Protein AF-A0A925JNB4-F1 (afdb_monomer_lite)

Secondary structure (DSSP, 8-state):
-HHHHHHHHHHHHHHHHHHHHHHHH--TT----HHHHHHHHHGGG--S--SSS-HHHHHHHHHHHHTT--HHHHHHHHHHHHHHHHHHHHHHHHHTT--HHHHHHHHHHHHH---

Structure (mmCIF, N/CA/C/O backbone):
data_AF-A0A925JNB4-F1
#
_entry.id   AF-A0A925JNB4-F1
#
loop_
_atom_site.group_PDB
_atom_site.id
_atom_site.type_symbol
_atom_site.label_atom_id
_atom_site.label_alt_id
_atom_site.label_comp_id
_atom_site.label_asym_id
_atom_site.label_entity_id
_atom_site.label_seq_id
_atom_site.pdbx_PDB_ins_code
_atom_site.Cartn_x
_atom_site.Cartn_y
_atom_site.Cartn_z
_atom_site.occupancy
_atom_site.B_iso_or_equiv
_atom_site.auth_seq_id
_atom_site.auth_comp_id
_atom_site.auth_asym_id
_atom_site.auth_atom_id
_atom_site.pdbx_PDB_model_num
ATOM 1 N N . MET A 1 1 ? -22.644 7.710 -0.688 1.00 65.88 1 MET A N 1
ATOM 2 C CA . MET A 1 1 ? -21.196 8.036 -0.598 1.00 65.88 1 MET A CA 1
ATOM 3 C C . MET A 1 1 ? -20.792 8.661 0.743 1.00 65.88 1 MET A C 1
ATOM 5 O O . MET A 1 1 ? -19.846 8.171 1.347 1.00 65.88 1 MET A O 1
ATOM 9 N N . LYS A 1 2 ? -21.502 9.680 1.262 1.00 73.38 2 LYS A N 1
ATOM 10 C CA . LYS A 1 2 ? -21.180 10.320 2.561 1.00 73.38 2 LYS A CA 1
ATOM 11 C C . LYS A 1 2 ? -21.145 9.350 3.756 1.00 73.38 2 LYS A C 1
ATOM 13 O O . LYS A 1 2 ? -20.228 9.435 4.565 1.00 73.38 2 LYS A O 1
ATOM 18 N N . ASP A 1 3 ? -22.065 8.388 3.831 1.00 77.31 3 ASP A N 1
ATOM 19 C CA . ASP A 1 3 ? -22.096 7.425 4.947 1.00 77.31 3 ASP A CA 1
ATOM 20 C C . ASP A 1 3 ? -20.924 6.441 4.942 1.00 77.31 3 ASP A C 1
ATOM 22 O O . ASP A 1 3 ? -20.430 6.058 6.002 1.00 77.31 3 ASP A O 1
ATOM 26 N N . PHE A 1 4 ? -20.434 6.076 3.754 1.00 80.50 4 PHE A N 1
ATOM 27 C CA . PHE A 1 4 ? -19.251 5.232 3.607 1.00 80.50 4 PHE A CA 1
ATOM 28 C C . PHE A 1 4 ? -18.005 5.946 4.137 1.00 80.50 4 PHE A C 1
ATOM 30 O O . PHE A 1 4 ? -17.269 5.384 4.945 1.00 80.50 4 PHE A O 1
ATOM 37 N N . LEU A 1 5 ? -17.804 7.205 3.737 1.00 78.12 5 LEU A N 1
ATOM 38 C CA . LEU A 1 5 ? -16.687 8.024 4.211 1.00 78.12 5 LEU A CA 1
ATOM 39 C C . LEU A 1 5 ? -16.783 8.298 5.716 1.00 78.12 5 LEU A C 1
ATOM 41 O O . LEU A 1 5 ? -15.775 8.255 6.410 1.00 78.12 5 LEU A O 1
ATOM 45 N N . ARG A 1 6 ? -17.990 8.503 6.257 1.00 79.62 6 ARG A N 1
ATOM 46 C CA . ARG A 1 6 ? -18.181 8.709 7.701 1.00 79.62 6 ARG A CA 1
ATOM 47 C C . ARG A 1 6 ? -17.840 7.467 8.526 1.00 79.62 6 ARG A C 1
ATOM 49 O O . ARG A 1 6 ? -17.325 7.601 9.634 1.00 79.62 6 ARG A O 1
ATOM 56 N N . LYS A 1 7 ? -18.147 6.271 8.012 1.00 80.88 7 LYS A N 1
ATOM 57 C CA . LYS A 1 7 ? -17.861 4.996 8.689 1.00 80.88 7 LYS A CA 1
ATOM 58 C C . LYS A 1 7 ? -16.400 4.569 8.542 1.00 80.88 7 LYS A C 1
ATOM 60 O O . LYS A 1 7 ? -15.816 4.123 9.518 1.00 80.88 7 LYS A O 1
ATOM 65 N N . ASN A 1 8 ? -15.812 4.739 7.358 1.00 89.88 8 ASN A N 1
ATOM 66 C CA . ASN A 1 8 ? -14.468 4.239 7.048 1.00 89.88 8 ASN A CA 1
ATOM 67 C C . ASN A 1 8 ? -13.377 5.321 7.081 1.00 89.88 8 ASN A C 1
ATOM 69 O O . ASN A 1 8 ? -12.219 5.008 6.826 1.00 89.88 8 ASN A O 1
ATOM 73 N N . GLY A 1 9 ? -13.710 6.580 7.375 1.00 92.06 9 GLY A N 1
ATOM 74 C CA . GLY A 1 9 ? -12.774 7.705 7.273 1.00 92.06 9 GLY A CA 1
ATOM 75 C C . GLY A 1 9 ? -11.504 7.530 8.105 1.00 92.06 9 GLY A C 1
ATOM 76 O O . GLY A 1 9 ? -10.418 7.825 7.620 1.00 92.06 9 GLY A O 1
ATOM 77 N N . LEU A 1 10 ? -11.625 6.969 9.312 1.00 93.94 10 LEU A N 1
ATOM 78 C CA . LEU A 1 10 ? -10.477 6.647 10.163 1.00 93.94 10 LEU A CA 1
ATOM 79 C C . LEU A 1 10 ? -9.537 5.640 9.481 1.00 93.94 10 LEU A C 1
ATOM 81 O O . LEU A 1 10 ? -8.340 5.873 9.377 1.00 93.94 10 LEU A O 1
ATOM 85 N N . ILE A 1 11 ? -10.096 4.543 8.977 1.00 95.44 11 ILE A N 1
ATOM 86 C CA . ILE A 1 11 ? -9.349 3.460 8.330 1.00 95.44 11 ILE A CA 1
ATOM 87 C C . ILE A 1 11 ? -8.678 3.962 7.047 1.00 95.44 11 ILE A C 1
ATOM 89 O O . ILE A 1 11 ? -7.517 3.658 6.788 1.00 95.44 11 ILE A O 1
ATOM 93 N N . LEU A 1 12 ? -9.393 4.770 6.260 1.00 95.25 12 LEU A N 1
ATOM 94 C CA . LEU A 1 12 ? -8.850 5.397 5.057 1.00 95.25 12 LEU A CA 1
ATOM 95 C C . LEU A 1 12 ? -7.693 6.343 5.390 1.00 95.25 12 LEU A C 1
ATOM 97 O O . LEU A 1 12 ? -6.693 6.330 4.680 1.00 95.25 12 LEU A O 1
ATOM 101 N N . ALA A 1 13 ? -7.787 7.111 6.479 1.00 95.56 13 ALA A N 1
ATOM 102 C CA . ALA A 1 13 ? -6.690 7.964 6.928 1.00 95.56 13 ALA A CA 1
ATOM 103 C C . ALA A 1 13 ? -5.442 7.142 7.287 1.00 95.56 13 ALA A C 1
ATOM 105 O O . ALA A 1 13 ? -4.343 7.507 6.878 1.00 95.56 13 ALA A O 1
ATOM 106 N N . PHE A 1 14 ? -5.599 6.005 7.972 1.00 95.88 14 PHE A N 1
ATOM 107 C CA . PHE A 1 14 ? -4.486 5.093 8.256 1.00 95.88 14 PHE A CA 1
ATOM 108 C C . PHE A 1 14 ? -3.895 4.463 6.988 1.00 95.88 14 PHE A C 1
ATOM 110 O O . PHE A 1 14 ? -2.676 4.395 6.864 1.00 95.88 14 PHE A O 1
ATOM 117 N N . ALA A 1 15 ? -4.725 4.039 6.032 1.00 95.75 15 ALA A 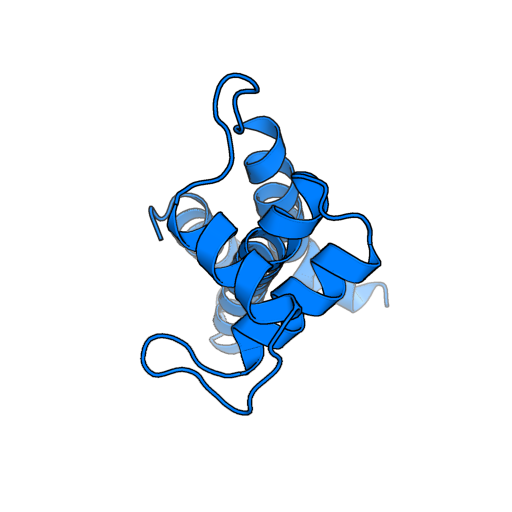N 1
ATOM 118 C CA . ALA A 1 15 ? -4.261 3.447 4.776 1.00 95.75 15 ALA A CA 1
ATOM 119 C C . ALA A 1 15 ? -3.492 4.459 3.907 1.00 95.75 15 ALA A C 1
ATOM 121 O O . ALA A 1 15 ? -2.390 4.171 3.442 1.00 95.75 15 ALA A O 1
ATOM 122 N N . VAL A 1 16 ? -4.029 5.673 3.744 1.00 95.50 16 VAL A N 1
ATOM 123 C CA . VAL A 1 16 ? -3.346 6.773 3.040 1.00 95.50 16 VAL A CA 1
ATOM 124 C C . VAL A 1 16 ? -2.080 7.188 3.789 1.00 95.50 16 VAL A C 1
ATOM 126 O O . VAL A 1 16 ? -1.039 7.396 3.169 1.00 95.50 16 VAL A O 1
ATOM 129 N N . GLY A 1 17 ? -2.144 7.246 5.121 1.00 95.19 17 GLY A N 1
ATOM 130 C CA . GLY A 1 17 ? -0.994 7.509 5.979 1.00 95.19 17 GLY A CA 1
ATOM 131 C C . GLY A 1 17 ? 0.116 6.477 5.786 1.00 95.19 17 GLY A C 1
ATOM 132 O O . GLY A 1 17 ? 1.259 6.863 5.584 1.00 95.19 17 GLY A O 1
ATOM 133 N N . LYS A 1 18 ? -0.210 5.179 5.759 1.00 93.62 18 LYS A N 1
ATOM 134 C CA . LYS A 1 18 ? 0.745 4.092 5.485 1.00 93.62 18 LYS A CA 1
ATOM 135 C C . LYS A 1 18 ? 1.382 4.240 4.104 1.00 93.62 18 LYS A C 1
ATOM 137 O O . LYS A 1 18 ? 2.599 4.112 4.000 1.00 93.62 18 LYS A O 1
ATOM 142 N N . PHE A 1 19 ? 0.588 4.555 3.079 1.00 94.12 19 PHE A N 1
ATOM 143 C CA . PHE A 1 19 ? 1.090 4.772 1.721 1.00 94.12 19 PHE A CA 1
ATOM 144 C C . PHE A 1 19 ? 2.086 5.943 1.668 1.00 94.12 19 PHE A C 1
ATOM 146 O O . PHE A 1 19 ? 3.210 5.782 1.200 1.00 94.12 19 PHE A O 1
ATOM 153 N N . GLY A 1 20 ? 1.708 7.110 2.201 1.00 94.31 20 GLY A N 1
ATOM 154 C CA . GLY A 1 20 ? 2.554 8.308 2.189 1.00 94.31 20 GLY A CA 1
ATOM 155 C C . GLY A 1 20 ? 3.795 8.193 3.078 1.00 94.31 20 GLY A C 1
ATOM 156 O O . GLY A 1 20 ? 4.888 8.573 2.662 1.00 94.31 20 GLY A O 1
ATOM 157 N N . LEU A 1 21 ? 3.647 7.623 4.278 1.00 93.06 21 LEU A N 1
ATOM 158 C CA . LEU A 1 21 ? 4.746 7.441 5.227 1.00 93.06 21 LEU A CA 1
ATOM 159 C C . LEU A 1 21 ? 5.851 6.564 4.638 1.00 93.06 21 LEU A C 1
ATOM 161 O O . LEU A 1 21 ? 7.024 6.845 4.849 1.00 93.06 21 LEU A O 1
ATOM 165 N N . HIS A 1 22 ? 5.495 5.531 3.872 1.00 90.81 22 HIS A N 1
ATOM 166 C CA . HIS A 1 22 ? 6.490 4.640 3.288 1.00 90.81 22 HIS A CA 1
ATOM 167 C C . HIS A 1 22 ? 7.422 5.377 2.317 1.00 90.81 22 HIS A C 1
ATOM 169 O O . HIS A 1 22 ? 8.635 5.221 2.399 1.00 90.81 22 HIS A O 1
ATOM 175 N N . TYR A 1 23 ? 6.871 6.257 1.476 1.00 90.88 23 TYR A N 1
ATOM 176 C CA . TYR A 1 23 ? 7.678 7.093 0.587 1.00 90.88 23 TYR A CA 1
ATOM 177 C C . TYR A 1 23 ? 8.450 8.190 1.322 1.00 90.88 23 TYR A C 1
ATOM 179 O O . TYR A 1 23 ? 9.572 8.497 0.933 1.00 90.88 23 TYR A O 1
ATOM 187 N N . ALA A 1 24 ? 7.885 8.755 2.391 1.00 92.06 24 ALA A N 1
ATOM 188 C CA . ALA A 1 24 ? 8.560 9.773 3.198 1.00 92.06 24 ALA A CA 1
ATOM 189 C C . ALA A 1 24 ? 9.772 9.226 3.975 1.00 92.06 24 ALA A C 1
ATOM 191 O O . ALA A 1 24 ? 10.694 9.979 4.276 1.00 92.06 24 ALA A O 1
ATOM 192 N N . LEU A 1 25 ? 9.766 7.932 4.312 1.00 91.12 25 LEU A N 1
ATOM 193 C CA . LEU A 1 25 ? 10.839 7.276 5.063 1.00 91.12 25 LEU A CA 1
ATOM 194 C C . LEU A 1 25 ? 11.951 6.703 4.177 1.00 91.12 25 LEU A C 1
ATOM 196 O O . LEU A 1 25 ? 13.002 6.328 4.698 1.00 91.12 25 LEU A O 1
ATOM 200 N N . TYR A 1 26 ? 11.756 6.626 2.858 1.00 89.06 26 TYR A N 1
ATOM 201 C CA . TYR A 1 26 ? 12.822 6.192 1.965 1.00 89.06 26 TYR A CA 1
ATOM 202 C C . TYR A 1 26 ? 13.924 7.242 1.892 1.00 89.06 26 TYR A C 1
ATOM 204 O O . TYR A 1 26 ? 13.707 8.378 1.475 1.00 89.06 26 TYR A O 1
ATOM 212 N N . HIS A 1 27 ? 15.134 6.839 2.272 1.00 88.44 27 HIS A N 1
ATOM 213 C CA . HIS A 1 27 ? 16.298 7.700 2.165 1.00 88.44 27 HIS A CA 1
ATOM 214 C C . HIS A 1 27 ? 16.916 7.572 0.758 1.00 88.44 27 HIS A C 1
ATOM 216 O O . HIS A 1 27 ? 17.181 6.452 0.321 1.00 88.44 27 HIS A O 1
ATOM 222 N N . PRO A 1 28 ? 17.208 8.686 0.059 1.00 85.81 28 PRO A N 1
ATOM 223 C CA . PRO A 1 28 ? 17.652 8.680 -1.341 1.00 85.81 28 PRO A CA 1
ATOM 224 C C . PRO A 1 28 ? 19.025 8.034 -1.570 1.00 85.81 28 PRO A C 1
ATOM 226 O O . PRO A 1 28 ? 19.395 7.774 -2.707 1.00 85.81 28 PRO A O 1
ATOM 229 N N . ALA A 1 29 ? 19.789 7.784 -0.504 1.00 89.75 29 ALA A N 1
ATOM 230 C CA . ALA A 1 29 ? 21.055 7.056 -0.590 1.00 89.75 29 ALA A CA 1
ATOM 231 C C . ALA A 1 29 ? 20.889 5.536 -0.780 1.00 89.75 29 ALA A C 1
ATOM 233 O O . ALA A 1 29 ? 21.882 4.865 -1.045 1.00 89.75 29 ALA A O 1
ATOM 234 N N . TYR A 1 30 ? 19.681 4.987 -0.606 1.00 87.44 30 TYR A N 1
ATOM 235 C CA . TYR A 1 30 ? 19.422 3.563 -0.819 1.00 87.44 30 TYR A CA 1
ATOM 236 C C . TYR A 1 30 ? 18.810 3.322 -2.195 1.00 87.44 30 TYR A C 1
ATOM 238 O O . TYR A 1 30 ? 17.81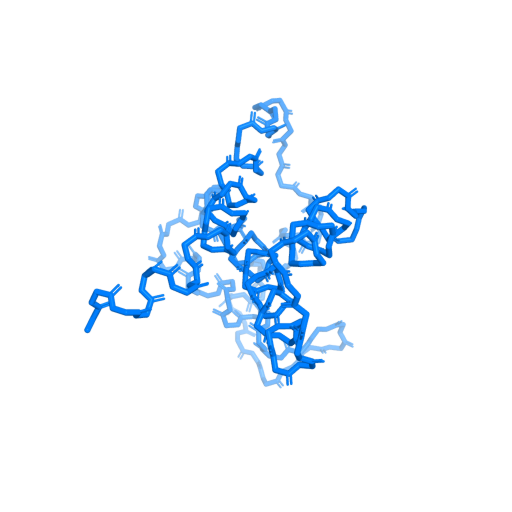6 3.942 -2.571 1.00 87.44 30 TYR A O 1
ATOM 246 N N . GLU A 1 31 ? 19.402 2.383 -2.922 1.00 90.19 31 GLU A N 1
ATOM 247 C CA . GLU A 1 31 ? 18.895 1.902 -4.201 1.00 90.19 31 GLU A CA 1
ATOM 248 C C . GLU A 1 31 ? 17.911 0.738 -4.010 1.00 90.19 31 GLU A C 1
ATOM 250 O O . GLU A 1 31 ? 17.540 0.372 -2.890 1.00 90.19 31 GLU A O 1
ATOM 255 N N . LEU A 1 32 ? 17.467 0.153 -5.123 1.00 91.50 32 LEU A N 1
ATOM 256 C CA . LEU A 1 32 ? 16.684 -1.073 -5.090 1.00 91.50 32 LEU A CA 1
ATOM 257 C C . LEU A 1 32 ? 17.495 -2.217 -4.468 1.00 91.50 32 LEU A C 1
ATOM 259 O O . LEU A 1 32 ? 18.709 -2.334 -4.646 1.00 91.50 32 LEU A O 1
ATOM 263 N N . HIS A 1 33 ? 16.810 -3.081 -3.730 1.00 90.44 33 HIS A N 1
ATOM 264 C CA . HIS A 1 33 ? 17.401 -4.302 -3.205 1.00 90.44 33 HIS A CA 1
ATOM 265 C C . HIS A 1 33 ? 17.598 -5.335 -4.317 1.00 90.44 33 HIS A C 1
ATOM 267 O O . HIS A 1 33 ? 16.931 -5.308 -5.351 1.00 90.44 33 HIS A O 1
ATOM 273 N N . ARG A 1 34 ? 18.502 -6.293 -4.078 1.00 91.25 34 ARG A N 1
ATOM 274 C CA . ARG A 1 34 ? 18.832 -7.376 -5.019 1.00 91.25 34 ARG A CA 1
ATOM 275 C C . ARG A 1 34 ? 17.590 -8.060 -5.601 1.00 91.25 34 ARG A C 1
ATOM 277 O O . ARG A 1 34 ? 17.521 -8.256 -6.810 1.00 91.25 34 ARG A O 1
ATOM 284 N N . ASP A 1 35 ? 16.624 -8.394 -4.753 1.00 89.62 35 ASP A N 1
ATOM 285 C CA . ASP A 1 35 ? 15.422 -9.120 -5.173 1.00 89.62 35 ASP A CA 1
ATOM 286 C C . ASP A 1 35 ? 14.536 -8.274 -6.097 1.00 89.62 35 ASP A C 1
ATOM 288 O O . ASP A 1 35 ? 13.886 -8.794 -6.994 1.00 89.62 35 ASP A O 1
ATOM 292 N N . GLU A 1 36 ? 14.552 -6.950 -5.951 1.00 91.75 36 GLU A N 1
ATOM 293 C CA . GLU A 1 36 ? 13.774 -6.051 -6.806 1.00 91.75 36 GLU A CA 1
ATOM 294 C C . GLU A 1 36 ? 14.361 -5.985 -8.215 1.00 91.75 36 GLU A C 1
ATOM 296 O O . GLU A 1 36 ? 13.612 -5.996 -9.191 1.00 91.75 36 GLU A O 1
ATOM 301 N N . TYR A 1 37 ? 15.692 -6.001 -8.335 1.00 92.00 37 TYR A N 1
ATOM 302 C CA . TYR A 1 37 ? 16.356 -6.157 -9.630 1.00 92.00 37 TYR A CA 1
ATOM 303 C C . TYR A 1 37 ? 16.040 -7.512 -10.271 1.00 92.00 37 TYR A C 1
ATOM 305 O O . TYR A 1 37 ? 15.789 -7.569 -11.473 1.00 92.00 37 TYR A O 1
ATOM 313 N N . LEU A 1 38 ? 15.991 -8.587 -9.475 1.00 90.69 38 LEU A N 1
ATOM 314 C CA . LEU A 1 38 ? 15.595 -9.913 -9.955 1.00 90.69 38 LEU A CA 1
ATOM 315 C C . LEU A 1 38 ? 14.164 -9.901 -10.514 1.00 90.69 38 LEU A C 1
ATOM 317 O O . LEU A 1 38 ? 13.928 -10.416 -11.604 1.00 90.69 38 LEU A O 1
ATOM 321 N N . TYR A 1 39 ? 13.211 -9.286 -9.810 1.00 90.31 39 TYR A N 1
ATOM 322 C CA . TYR A 1 39 ? 11.826 -9.192 -10.283 1.00 90.31 39 TYR A CA 1
ATOM 323 C C . TYR A 1 39 ? 11.701 -8.332 -11.540 1.00 90.31 39 TYR A C 1
ATOM 325 O O . TYR A 1 39 ? 10.948 -8.684 -12.445 1.00 90.31 39 TYR A O 1
ATOM 333 N N . LEU A 1 40 ? 12.459 -7.237 -11.633 1.00 91.44 40 LEU A N 1
ATOM 334 C CA . LEU A 1 40 ? 12.495 -6.410 -12.838 1.00 91.44 40 LEU A CA 1
ATOM 335 C C . LEU A 1 40 ? 13.029 -7.163 -14.056 1.00 91.44 40 LEU A C 1
ATOM 337 O O . LEU A 1 40 ? 12.517 -6.961 -15.152 1.00 91.44 40 LEU A O 1
ATOM 341 N N . ASP A 1 41 ? 14.007 -8.052 -13.889 1.00 90.62 41 ASP A N 1
ATOM 342 C CA . ASP A 1 41 ? 14.494 -8.868 -15.004 1.00 90.62 41 ASP A CA 1
ATOM 343 C C . ASP A 1 41 ? 13.454 -9.897 -15.478 1.00 90.62 41 ASP A C 1
ATOM 345 O O . ASP A 1 41 ? 13.305 -10.148 -16.677 1.00 90.62 41 ASP A O 1
ATOM 349 N N . GLN A 1 42 ? 12.639 -10.424 -14.559 1.00 89.12 42 GL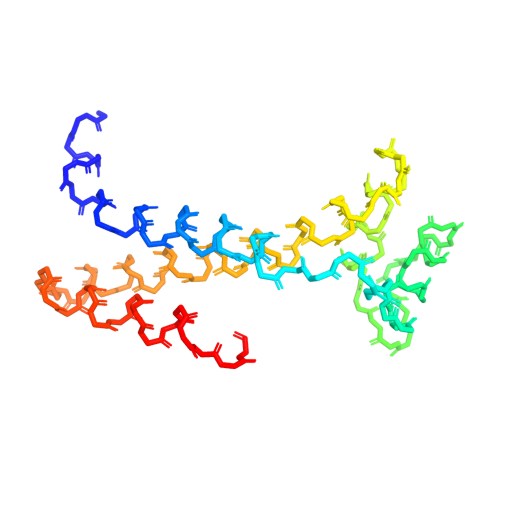N A N 1
ATOM 350 C CA . GLN A 1 42 ? 11.533 -11.325 -14.904 1.00 89.12 42 GLN A CA 1
ATOM 351 C C . GLN A 1 42 ? 10.469 -10.664 -15.786 1.00 89.12 42 GLN A C 1
ATOM 353 O O . GLN A 1 42 ? 9.771 -11.368 -16.516 1.00 89.12 42 GLN A O 1
ATOM 358 N N . ALA A 1 43 ? 10.353 -9.330 -15.769 1.00 88.12 43 ALA A N 1
ATOM 359 C CA . ALA A 1 43 ? 9.474 -8.598 -16.682 1.00 88.12 43 ALA A CA 1
ATOM 360 C C . ALA A 1 43 ? 9.833 -8.838 -18.159 1.00 88.12 43 ALA A C 1
ATOM 362 O O . ALA A 1 43 ? 8.943 -8.860 -19.008 1.00 88.12 43 ALA A O 1
ATOM 363 N N . ASN A 1 44 ? 11.116 -9.079 -18.457 1.00 88.06 44 ASN A N 1
ATOM 364 C CA . ASN A 1 44 ? 11.590 -9.385 -19.809 1.00 88.06 44 ASN A CA 1
ATOM 365 C C . ASN A 1 44 ? 11.259 -10.823 -20.245 1.00 88.06 44 ASN A C 1
ATOM 367 O O . ASN A 1 44 ? 11.263 -11.123 -21.436 1.00 88.06 44 ASN A O 1
ATOM 371 N N . HIS A 1 45 ? 10.960 -11.711 -19.291 1.00 88.44 45 HIS A N 1
ATOM 372 C CA . HIS A 1 45 ? 10.759 -13.144 -19.511 1.00 88.44 45 HIS A CA 1
ATOM 373 C C . HIS A 1 45 ? 9.458 -13.633 -18.863 1.00 88.44 45 HIS A C 1
ATOM 375 O O . HIS A 1 45 ? 9.455 -14.623 -18.140 1.00 88.44 45 HIS A O 1
ATOM 381 N N . LEU A 1 46 ? 8.342 -12.938 -19.101 1.00 84.06 46 LEU A N 1
ATOM 382 C CA . LEU A 1 46 ? 7.045 -13.265 -18.498 1.00 84.06 46 LEU A CA 1
ATOM 383 C C . LEU A 1 46 ? 6.696 -14.759 -18.619 1.00 84.06 46 LEU A C 1
ATOM 385 O O . LEU A 1 46 ? 6.471 -15.286 -19.709 1.00 84.06 46 LEU A O 1
ATOM 389 N N . ALA A 1 47 ? 6.598 -15.416 -17.467 1.00 83.19 47 ALA A N 1
ATOM 390 C CA . ALA A 1 47 ? 6.202 -16.808 -17.328 1.00 83.19 47 ALA A CA 1
ATOM 391 C C . ALA A 1 47 ? 5.027 -16.928 -16.348 1.00 83.19 47 ALA A C 1
ATOM 393 O O . ALA A 1 47 ? 4.799 -16.057 -15.508 1.00 83.19 47 ALA A O 1
ATOM 394 N N . TRP A 1 48 ? 4.307 -18.051 -16.400 1.00 80.56 48 TRP A N 1
ATOM 395 C CA . TRP A 1 48 ? 3.222 -18.375 -15.457 1.00 80.56 48 TRP A CA 1
ATOM 396 C C . TRP A 1 48 ? 3.710 -18.737 -14.041 1.00 80.56 48 TRP A C 1
ATOM 398 O O . TRP A 1 48 ? 2.949 -19.255 -13.228 1.00 80.56 48 TRP A O 1
ATOM 408 N N . GLY A 1 49 ? 4.967 -18.432 -13.737 1.00 78.88 49 GLY A N 1
ATOM 409 C CA . GLY A 1 49 ? 5.634 -18.706 -12.477 1.00 78.88 49 GLY A CA 1
ATOM 410 C C . GLY A 1 49 ? 7.094 -19.050 -12.729 1.00 78.88 49 GLY A C 1
ATOM 411 O O . GLY A 1 49 ? 7.420 -19.765 -13.676 1.00 78.88 49 GLY A O 1
ATOM 412 N N . PHE A 1 50 ? 7.959 -18.533 -11.868 1.00 83.06 50 PHE A N 1
ATOM 413 C CA . PHE A 1 50 ? 9.349 -18.949 -11.767 1.00 83.06 50 PHE A CA 1
ATOM 414 C C . PHE A 1 50 ? 9.509 -19.869 -10.560 1.00 83.06 50 PHE A C 1
ATOM 416 O O . PHE A 1 50 ? 8.628 -19.958 -9.707 1.00 83.06 50 PHE A O 1
ATOM 423 N N . LEU A 1 51 ? 10.655 -20.539 -10.473 1.00 82.25 51 LEU A N 1
ATOM 424 C CA . LEU A 1 51 ? 10.954 -21.445 -9.364 1.00 82.25 51 LEU A CA 1
ATOM 425 C C . LEU A 1 51 ? 10.873 -20.744 -7.995 1.00 82.25 51 LEU A C 1
ATOM 427 O O . LEU A 1 51 ? 10.488 -21.364 -7.010 1.00 82.25 51 LEU A O 1
ATOM 431 N N . GLU A 1 52 ? 11.196 -19.451 -7.953 1.00 81.25 52 GLU A N 1
ATOM 432 C CA . GLU A 1 52 ? 11.285 -18.664 -6.719 1.00 81.25 52 GLU A CA 1
ATOM 433 C C . GLU A 1 52 ? 10.054 -17.785 -6.462 1.00 81.25 52 GLU A C 1
ATOM 435 O O . GLU A 1 52 ? 9.799 -17.414 -5.318 1.00 81.25 52 GLU A O 1
ATOM 440 N N . VAL A 1 53 ? 9.279 -17.444 -7.501 1.00 84.62 53 VAL A N 1
ATOM 441 C CA . VAL A 1 53 ? 8.177 -16.482 -7.378 1.00 84.62 53 VAL A CA 1
ATOM 442 C C . VAL A 1 53 ? 6.971 -16.792 -8.270 1.00 84.62 53 VAL A C 1
ATOM 444 O O . VAL A 1 53 ? 7.124 -17.195 -9.427 1.00 84.62 53 VAL A O 1
ATOM 447 N N . PRO A 1 54 ? 5.746 -16.561 -7.756 1.00 88.00 54 PRO A N 1
ATOM 448 C CA . PRO A 1 54 ? 4.515 -16.727 -8.518 1.00 88.00 54 PRO A CA 1
ATOM 449 C C . PRO A 1 54 ? 4.387 -15.687 -9.647 1.00 88.00 54 PRO A C 1
ATOM 451 O O . PRO A 1 54 ? 4.958 -14.596 -9.558 1.00 88.00 54 PRO A O 1
ATOM 454 N N . PRO A 1 55 ? 3.546 -15.954 -10.666 1.00 88.00 55 PRO A N 1
ATOM 455 C CA . PRO A 1 55 ? 3.397 -15.085 -11.842 1.00 88.00 55 PRO A CA 1
ATOM 456 C C . PRO A 1 55 ? 2.952 -13.658 -11.511 1.00 88.00 55 PRO A C 1
ATOM 458 O O . PRO A 1 55 ? 3.236 -12.723 -12.255 1.00 88.00 55 PRO A O 1
ATOM 461 N N . ALA A 1 56 ? 2.259 -13.472 -10.384 1.00 90.88 56 ALA A N 1
ATOM 462 C CA . ALA A 1 56 ? 1.780 -12.165 -9.955 1.00 90.88 56 ALA A CA 1
ATOM 463 C C . ALA A 1 56 ? 2.915 -11.141 -9.787 1.00 90.88 56 ALA A C 1
ATOM 465 O O . ALA A 1 56 ? 2.704 -9.965 -10.076 1.00 90.88 56 ALA A O 1
ATOM 466 N N . ILE A 1 57 ? 4.104 -11.573 -9.350 1.00 90.81 57 ILE A N 1
ATOM 467 C CA . ILE A 1 57 ? 5.258 -10.683 -9.150 1.00 90.81 57 ILE A CA 1
ATOM 468 C C . ILE A 1 57 ? 5.826 -10.242 -10.501 1.00 90.81 57 ILE A C 1
ATOM 470 O O . ILE A 1 57 ? 6.049 -9.052 -10.715 1.00 90.81 57 ILE A O 1
ATOM 474 N N . SER A 1 58 ? 5.964 -11.164 -11.453 1.00 90.06 58 SER A N 1
ATOM 475 C CA . SER A 1 58 ? 6.460 -10.849 -12.797 1.00 90.06 58 SER A CA 1
ATOM 476 C C . SER A 1 58 ? 5.505 -9.919 -13.560 1.00 90.06 58 SER A C 1
ATOM 478 O O . SER A 1 58 ? 5.955 -9.025 -14.273 1.00 90.06 58 SER A O 1
ATOM 480 N N . ILE A 1 59 ? 4.186 -10.050 -13.358 1.00 91.19 59 ILE A N 1
ATOM 481 C CA . ILE A 1 59 ? 3.188 -9.114 -13.913 1.00 91.19 59 ILE A CA 1
ATOM 482 C C . ILE A 1 59 ? 3.352 -7.710 -13.311 1.00 91.19 59 ILE A C 1
ATOM 484 O O . ILE A 1 59 ? 3.325 -6.721 -14.042 1.00 91.19 59 ILE A O 1
ATOM 488 N N . GLN A 1 60 ? 3.539 -7.600 -11.992 1.00 93.19 60 GLN A N 1
ATOM 489 C CA . GLN A 1 60 ? 3.776 -6.309 -11.328 1.00 93.19 60 GLN A CA 1
ATOM 490 C C . GLN A 1 60 ? 5.049 -5.636 -11.851 1.00 93.19 60 GLN A C 1
ATOM 492 O O . GLN A 1 60 ? 5.039 -4.438 -12.148 1.00 93.19 60 GLN A O 1
ATOM 497 N N . ALA A 1 61 ? 6.118 -6.415 -12.022 1.00 92.12 61 ALA A N 1
ATOM 498 C CA . ALA A 1 61 ? 7.371 -5.949 -12.598 1.00 92.12 61 ALA A CA 1
ATOM 499 C C . ALA A 1 61 ? 7.205 -5.489 -14.053 1.00 92.12 61 ALA A C 1
ATOM 501 O O . ALA A 1 61 ? 7.707 -4.429 -14.417 1.00 92.12 61 ALA A O 1
ATOM 502 N N . TYR A 1 62 ? 6.434 -6.216 -14.867 1.00 92.38 62 TYR A N 1
ATOM 503 C CA . TYR A 1 62 ? 6.112 -5.808 -16.235 1.00 92.38 62 TYR A CA 1
ATOM 504 C C . TYR A 1 62 ? 5.379 -4.466 -16.293 1.00 92.38 62 TYR A C 1
ATOM 506 O O . TYR A 1 62 ? 5.732 -3.600 -17.091 1.00 92.38 62 TYR A O 1
ATOM 514 N N . VAL A 1 63 ? 4.397 -4.242 -15.414 1.00 93.94 63 VAL A N 1
ATOM 515 C CA . VAL A 1 63 ? 3.708 -2.944 -15.349 1.00 93.94 63 VAL A CA 1
ATOM 516 C C . VAL A 1 63 ? 4.659 -1.838 -14.886 1.00 93.94 63 VAL A C 1
ATOM 518 O O . VAL A 1 63 ? 4.632 -0.746 -15.450 1.00 93.94 63 VAL A O 1
ATOM 521 N N . ALA A 1 64 ? 5.528 -2.107 -13.907 1.00 93.69 64 ALA A N 1
ATOM 522 C CA . ALA A 1 64 ? 6.541 -1.142 -13.477 1.00 93.69 64 ALA A CA 1
ATOM 523 C C . ALA A 1 64 ? 7.504 -0.781 -14.623 1.00 93.69 64 ALA A C 1
ATOM 525 O O . ALA A 1 64 ? 7.814 0.398 -14.814 1.00 93.69 64 ALA A O 1
ATOM 526 N N . GLN A 1 65 ? 7.889 -1.765 -15.440 1.00 92.38 65 GLN A N 1
ATOM 527 C CA . GLN A 1 65 ? 8.718 -1.574 -16.629 1.00 92.38 65 GLN A CA 1
ATOM 528 C C . GLN A 1 65 ? 8.012 -0.758 -17.704 1.00 92.38 65 GLN A C 1
ATOM 530 O O . GLN A 1 65 ? 8.587 0.209 -18.204 1.00 92.38 65 GLN A O 1
ATOM 535 N N . ALA A 1 66 ? 6.747 -1.064 -17.993 1.00 92.81 66 ALA A N 1
ATOM 536 C CA . ALA A 1 66 ? 5.931 -0.285 -18.919 1.00 92.81 66 ALA A CA 1
ATOM 537 C C . ALA A 1 66 ? 5.770 1.183 -18.475 1.00 92.81 66 ALA A C 1
ATOM 539 O O . ALA A 1 66 ? 5.633 2.073 -19.312 1.00 92.81 66 ALA A O 1
ATOM 540 N N . MET A 1 67 ? 5.825 1.449 -17.166 1.00 93.19 67 MET A N 1
ATOM 541 C CA . MET A 1 67 ? 5.748 2.791 -16.578 1.00 93.19 67 MET A CA 1
ATOM 542 C C . MET A 1 67 ? 7.121 3.473 -16.398 1.00 93.19 67 MET A C 1
ATOM 544 O O . MET 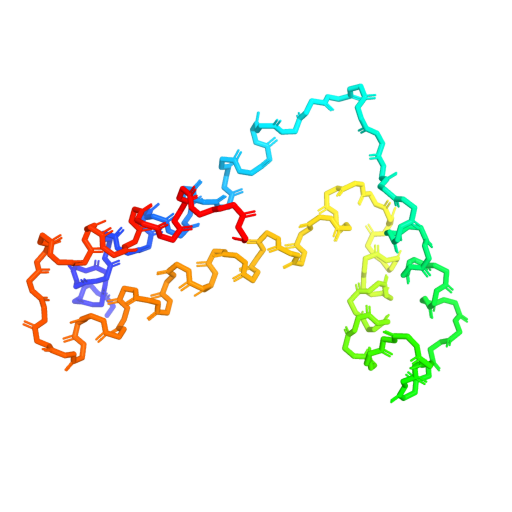A 1 67 ? 7.207 4.547 -15.797 1.00 93.19 67 MET A O 1
ATOM 548 N N . GLY A 1 68 ? 8.195 2.878 -16.928 1.00 89.31 68 GLY A N 1
ATOM 549 C CA . GLY A 1 68 ? 9.532 3.476 -16.985 1.00 89.31 68 GLY A CA 1
ATOM 550 C C . GLY A 1 68 ? 10.497 3.060 -15.872 1.00 89.31 68 GLY A C 1
ATOM 551 O O . GLY A 1 68 ? 11.519 3.719 -15.708 1.00 89.31 68 GLY A O 1
ATOM 552 N N . ASN A 1 69 ? 10.204 1.999 -15.106 1.00 88.44 69 ASN A N 1
ATOM 553 C CA . ASN A 1 69 ? 11.104 1.417 -14.093 1.00 88.44 69 ASN A CA 1
ATOM 554 C C . ASN A 1 69 ? 11.635 2.404 -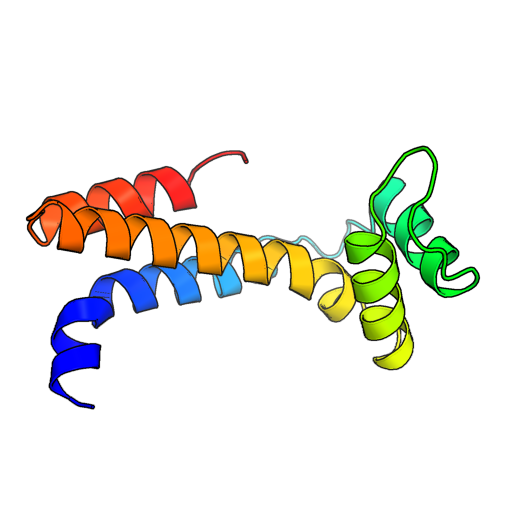13.040 1.00 88.44 69 ASN A C 1
ATOM 556 O O . ASN A 1 69 ? 12.704 2.209 -12.461 1.00 88.44 69 ASN A O 1
ATOM 560 N N . SER A 1 70 ? 10.890 3.473 -12.754 1.00 90.56 70 SER A N 1
ATOM 561 C CA . SER A 1 70 ? 11.278 4.394 -11.690 1.00 90.56 70 SER A CA 1
ATOM 562 C C . SER A 1 70 ? 11.174 3.711 -10.323 1.00 90.56 70 SER A C 1
ATOM 564 O O . SER A 1 70 ? 10.316 2.851 -10.106 1.00 90.56 70 SER A O 1
ATOM 566 N N . PHE A 1 71 ? 12.000 4.148 -9.367 1.00 90.56 71 PHE A N 1
ATOM 567 C CA . PHE A 1 71 ? 11.945 3.676 -7.976 1.00 90.56 71 PHE A CA 1
ATOM 568 C C . PHE A 1 71 ? 10.516 3.723 -7.412 1.00 90.56 71 PHE A C 1
ATOM 570 O O . PHE A 1 71 ? 10.080 2.815 -6.708 1.00 90.56 71 PHE A O 1
ATOM 577 N N . PHE A 1 72 ? 9.751 4.754 -7.789 1.00 92.38 72 PHE A N 1
ATOM 578 C CA . PHE A 1 72 ? 8.354 4.890 -7.402 1.00 92.38 72 PHE A CA 1
ATOM 579 C C . PHE A 1 72 ? 7.498 3.698 -7.844 1.00 92.38 72 PHE A C 1
ATOM 581 O O . PHE A 1 72 ? 6.794 3.143 -7.004 1.00 92.38 72 PHE A O 1
ATOM 588 N N . TRP A 1 73 ? 7.568 3.293 -9.119 1.00 93.06 73 TRP A N 1
ATOM 589 C CA . TRP A 1 73 ? 6.739 2.216 -9.678 1.00 93.06 73 TRP A CA 1
ATOM 590 C C . TRP A 1 73 ? 7.134 0.831 -9.178 1.00 93.06 73 TRP A C 1
ATOM 592 O O . TRP A 1 73 ? 6.266 -0.021 -8.999 1.00 93.06 73 TRP A O 1
ATOM 602 N N . VAL A 1 74 ? 8.418 0.621 -8.891 1.00 92.88 74 VAL A N 1
ATOM 603 C CA . VAL A 1 74 ? 8.898 -0.628 -8.286 1.00 92.88 74 VAL A CA 1
ATOM 604 C C . VAL A 1 74 ? 8.356 -0.769 -6.863 1.00 92.88 74 VAL A C 1
ATOM 606 O O . VAL A 1 74 ? 7.782 -1.799 -6.513 1.00 92.88 74 VAL A O 1
ATOM 609 N N . LYS A 1 75 ? 8.445 0.298 -6.056 1.00 92.56 75 LYS A N 1
ATOM 610 C CA . LYS A 1 75 ? 7.927 0.309 -4.678 1.00 92.56 75 LYS A CA 1
ATOM 611 C C . LYS A 1 75 ? 6.406 0.461 -4.593 1.00 92.56 75 LYS A C 1
ATOM 613 O O . LYS A 1 75 ? 5.825 0.176 -3.551 1.00 92.56 75 LYS A O 1
ATOM 618 N N . PHE A 1 76 ? 5.739 0.882 -5.665 1.00 94.56 76 PHE A N 1
ATOM 619 C CA . PHE A 1 76 ? 4.298 1.145 -5.666 1.00 94.56 76 PHE A CA 1
ATOM 620 C C . PHE A 1 76 ? 3.481 -0.068 -5.232 1.00 94.56 76 PHE A C 1
ATOM 622 O O . PHE A 1 76 ? 2.597 0.057 -4.387 1.00 94.56 76 PHE A O 1
ATOM 629 N N . TRP A 1 77 ? 3.798 -1.245 -5.766 1.00 93.62 77 TRP A N 1
ATOM 630 C CA . TRP A 1 77 ? 3.066 -2.476 -5.482 1.00 93.62 77 TRP A CA 1
ATOM 631 C C . TRP A 1 77 ? 3.132 -2.911 -4.014 1.00 93.62 77 TRP A C 1
ATOM 633 O O . TRP A 1 77 ? 2.065 -3.050 -3.406 1.00 93.62 77 TRP A O 1
ATOM 643 N N . PRO A 1 78 ? 4.318 -3.079 -3.391 1.00 92.69 78 PRO A N 1
ATOM 644 C CA . PRO A 1 78 ? 4.383 -3.435 -1.976 1.00 92.69 78 PRO A CA 1
ATOM 645 C C . PRO A 1 78 ? 3.744 -2.366 -1.080 1.00 92.69 78 PRO A C 1
ATOM 647 O O . PRO A 1 78 ? 3.049 -2.706 -0.121 1.00 92.69 78 PRO A O 1
ATOM 650 N N . VAL A 1 79 ? 3.885 -1.077 -1.415 1.00 94.19 79 VAL A N 1
ATOM 651 C CA . VAL A 1 79 ? 3.255 0.013 -0.650 1.00 94.19 79 VAL A CA 1
ATOM 652 C C . VAL A 1 79 ? 1.732 -0.019 -0.764 1.00 94.19 79 VAL A C 1
ATOM 654 O O . VAL A 1 79 ? 1.033 0.139 0.241 1.00 94.19 79 VAL A O 1
ATOM 657 N N . LEU A 1 80 ? 1.204 -0.266 -1.965 1.00 95.69 80 LEU A N 1
ATOM 658 C CA . LEU A 1 80 ? -0.226 -0.410 -2.214 1.00 95.69 80 LEU A CA 1
ATOM 659 C C . LEU A 1 80 ? -0.804 -1.576 -1.411 1.00 95.69 80 LEU A C 1
ATOM 661 O O . LEU A 1 80 ? -1.799 -1.392 -0.710 1.00 95.69 80 LEU A O 1
ATOM 665 N N . PHE A 1 81 ? -0.180 -2.755 -1.467 1.00 95.06 81 PHE A N 1
ATOM 666 C CA . PHE A 1 81 ? -0.651 -3.913 -0.707 1.00 95.06 81 PHE A CA 1
ATOM 667 C C . PHE A 1 81 ? -0.540 -3.691 0.802 1.00 95.06 81 PHE A C 1
ATOM 669 O O . PHE A 1 81 ? -1.472 -4.032 1.524 1.00 95.06 81 PHE A O 1
ATOM 676 N N . GLY A 1 82 ? 0.508 -3.021 1.285 1.00 94.12 82 GLY A N 1
ATOM 677 C CA . GLY A 1 82 ? 0.608 -2.614 2.689 1.00 94.12 82 GLY A CA 1
ATOM 678 C C . GLY A 1 82 ? -0.540 -1.695 3.129 1.00 94.12 82 GLY A C 1
ATOM 679 O O . GLY A 1 82 ? -1.146 -1.909 4.181 1.00 94.12 82 GLY A O 1
ATOM 680 N N . ALA A 1 83 ? -0.896 -0.699 2.314 1.00 95.44 83 ALA A N 1
ATOM 681 C CA . ALA A 1 83 ? -2.027 0.191 2.584 1.00 95.44 83 ALA A CA 1
ATOM 682 C C . ALA A 1 83 ? -3.382 -0.539 2.524 1.00 95.44 83 ALA A C 1
ATOM 684 O O . ALA A 1 83 ? -4.253 -0.303 3.366 1.00 95.44 83 ALA A O 1
ATOM 685 N N . LEU A 1 84 ? -3.556 -1.455 1.565 1.00 96.06 84 LEU A N 1
ATOM 686 C CA . LEU A 1 84 ? -4.753 -2.293 1.449 1.00 96.06 84 LEU A CA 1
ATOM 687 C C . LEU A 1 84 ? -4.907 -3.238 2.641 1.00 96.06 84 LEU A C 1
ATOM 689 O O . LEU A 1 84 ? -6.028 -3.415 3.114 1.00 96.06 84 LEU A O 1
ATOM 693 N N . THR A 1 85 ? -3.813 -3.785 3.171 1.00 95.81 85 THR A N 1
ATOM 694 C CA . THR A 1 85 ? -3.833 -4.608 4.387 1.00 95.81 85 THR A CA 1
ATOM 695 C C . THR A 1 85 ? -4.343 -3.803 5.576 1.00 95.81 85 THR A C 1
ATOM 697 O O . THR A 1 85 ? -5.277 -4.241 6.240 1.00 95.81 85 THR A O 1
ATOM 700 N N . VAL A 1 86 ? -3.830 -2.585 5.796 1.00 96.00 86 VAL A N 1
ATOM 701 C CA . VAL A 1 86 ? -4.333 -1.683 6.853 1.00 96.00 86 VAL A CA 1
ATOM 702 C C . VAL A 1 86 ? -5.830 -1.413 6.680 1.00 96.00 86 VAL A C 1
ATOM 704 O O . VAL A 1 86 ? -6.600 -1.485 7.642 1.00 96.00 86 VAL A O 1
ATOM 707 N N . TRP A 1 87 ? -6.262 -1.141 5.445 1.00 95.94 87 TRP A N 1
ATOM 708 C CA . TRP A 1 87 ? -7.673 -0.920 5.151 1.00 95.94 87 TRP A CA 1
ATOM 709 C C . TRP A 1 87 ? -8.531 -2.152 5.463 1.00 95.94 87 TRP A C 1
ATOM 711 O O . TRP A 1 87 ? -9.563 -2.039 6.131 1.00 95.94 87 TRP A O 1
ATOM 721 N N . LEU A 1 88 ? -8.093 -3.332 5.025 1.00 96.44 88 LEU A N 1
ATOM 722 C CA . LEU A 1 88 ? -8.798 -4.591 5.230 1.00 96.44 88 LEU A CA 1
ATOM 723 C C . LEU A 1 88 ? -8.886 -4.945 6.718 1.00 96.44 88 LEU A C 1
ATOM 725 O O . LEU A 1 88 ? -9.961 -5.312 7.187 1.00 96.44 88 LEU A O 1
ATOM 729 N N . THR A 1 89 ? -7.809 -4.756 7.483 1.00 96.12 89 THR A N 1
ATOM 730 C CA . THR A 1 89 ? -7.808 -4.952 8.939 1.00 96.12 89 THR A CA 1
ATOM 731 C C . THR A 1 89 ? -8.861 -4.079 9.614 1.00 96.12 89 THR A C 1
ATOM 733 O O . THR A 1 89 ? -9.665 -4.577 10.402 1.00 96.12 89 THR A O 1
ATOM 736 N N . GLY A 1 90 ? -8.928 -2.792 9.268 1.00 95.56 90 GLY A N 1
ATOM 737 C CA . GLY A 1 90 ? -9.959 -1.902 9.796 1.00 95.56 90 GLY A CA 1
ATOM 738 C C . GLY A 1 90 ? -11.380 -2.356 9.440 1.00 95.56 90 GLY A C 1
ATOM 739 O O . GLY A 1 90 ? -12.280 -2.299 10.281 1.00 95.56 90 GLY A O 1
ATOM 740 N N . ARG A 1 91 ? -11.592 -2.840 8.209 1.00 95.31 91 ARG A N 1
ATOM 741 C CA . ARG A 1 91 ? -12.889 -3.370 7.752 1.00 95.31 91 ARG A CA 1
ATOM 742 C C . ARG A 1 91 ? -13.300 -4.619 8.527 1.00 95.31 91 ARG A C 1
ATOM 744 O O . ARG A 1 91 ? -14.456 -4.704 8.927 1.00 95.31 91 ARG A O 1
ATOM 751 N N . ILE A 1 92 ? -12.365 -5.531 8.790 1.00 96.19 92 ILE A N 1
ATOM 752 C CA . ILE A 1 92 ? -12.605 -6.727 9.610 1.00 96.19 92 ILE A CA 1
ATOM 753 C C . ILE A 1 92 ? -13.043 -6.320 11.020 1.00 96.19 92 ILE A C 1
ATOM 755 O O . ILE A 1 92 ? -14.027 -6.844 11.529 1.00 96.19 92 ILE A O 1
ATOM 759 N N . VAL A 1 93 ? -12.386 -5.331 11.633 1.00 96.06 93 VAL A N 1
ATOM 760 C CA . VAL A 1 93 ? -12.773 -4.845 12.968 1.00 96.06 93 VAL A CA 1
ATOM 761 C C . VAL A 1 93 ? -14.187 -4.261 12.979 1.00 96.06 93 VAL A C 1
ATOM 763 O O . VAL A 1 93 ? -14.924 -4.499 13.933 1.00 96.06 93 VAL A O 1
ATOM 766 N N . ILE A 1 94 ? -14.589 -3.528 11.933 1.00 94.25 94 ILE A N 1
ATOM 767 C CA . ILE A 1 94 ? -15.974 -3.043 11.798 1.00 94.25 94 ILE A CA 1
ATOM 768 C C . ILE A 1 94 ? -16.956 -4.216 11.741 1.00 94.25 94 ILE A C 1
ATOM 770 O O . ILE A 1 94 ? -17.971 -4.180 12.434 1.00 94.25 94 ILE A O 1
ATOM 774 N N . GLU A 1 95 ? -16.660 -5.233 10.932 1.00 94.69 95 GLU A N 1
ATOM 775 C CA . GLU A 1 95 ? -17.537 -6.394 10.740 1.00 94.69 95 GLU A CA 1
ATOM 776 C C . GLU A 1 95 ? -17.688 -7.221 12.026 1.00 94.69 95 GLU A C 1
ATOM 778 O O . GLU A 1 95 ? -18.761 -7.736 12.321 1.00 94.69 95 GLU A O 1
ATOM 783 N N . LEU A 1 96 ? -16.638 -7.262 12.850 1.00 96.06 96 LEU A N 1
ATOM 784 C CA . LEU A 1 96 ? -16.645 -7.883 14.177 1.00 96.06 96 LEU A CA 1
ATOM 785 C C . LEU A 1 96 ? -17.334 -7.027 15.260 1.00 96.06 96 LEU A C 1
ATOM 787 O O . LEU A 1 96 ? -17.308 -7.384 16.436 1.00 96.06 96 LEU A O 1
ATOM 791 N N . GLY A 1 97 ? -17.937 -5.889 14.901 1.00 92.94 97 GLY A N 1
ATOM 792 C CA . GLY A 1 97 ? -18.632 -5.001 15.841 1.00 92.94 97 GLY A CA 1
ATOM 793 C C . GLY A 1 97 ? -17.709 -4.084 16.654 1.00 92.94 97 GLY A C 1
ATOM 794 O O . GLY A 1 97 ? -18.137 -3.484 17.641 1.00 92.94 97 GLY A O 1
ATOM 795 N N . GLY A 1 98 ? -16.444 -3.941 16.254 1.00 92.88 98 GLY A N 1
ATOM 796 C CA . GLY A 1 98 ? -15.459 -3.103 16.928 1.00 92.88 98 GLY A CA 1
ATOM 797 C C . GLY A 1 98 ? -15.726 -1.602 16.770 1.00 92.88 98 GLY A C 1
ATOM 798 O O . GLY A 1 98 ? -15.882 -1.069 15.666 1.00 92.88 98 GLY A O 1
ATOM 799 N N . GLY A 1 99 ? -15.716 -0.887 17.897 1.00 93.06 99 GLY A N 1
ATOM 800 C CA . GLY A 1 99 ? -15.830 0.572 17.928 1.00 93.06 99 GLY A CA 1
ATOM 801 C C . GLY A 1 99 ? -14.606 1.301 17.352 1.00 93.06 99 GLY A C 1
ATOM 802 O O . GLY A 1 99 ? -13.612 0.697 16.952 1.00 93.06 99 GLY A O 1
ATOM 803 N N . ARG A 1 100 ? -14.645 2.640 17.361 1.00 92.06 100 ARG A N 1
ATOM 804 C CA . ARG A 1 100 ? -13.566 3.486 16.806 1.00 92.06 1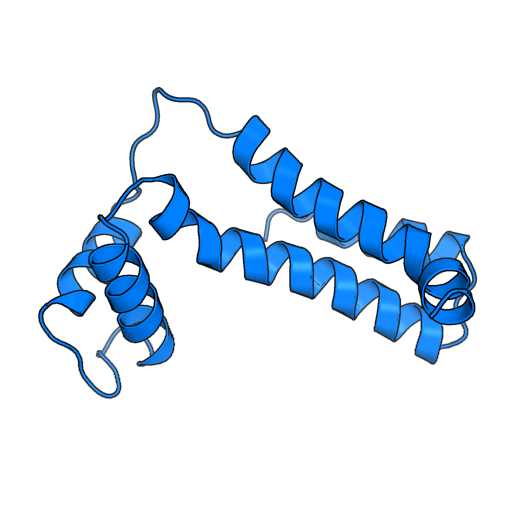00 ARG A CA 1
ATOM 805 C C . ARG A 1 100 ? -12.197 3.234 17.444 1.00 92.06 100 ARG A C 1
ATOM 807 O O . ARG A 1 100 ? -11.195 3.266 16.740 1.00 92.06 100 ARG A O 1
ATOM 814 N N . PHE A 1 101 ? -12.161 2.968 18.750 1.00 94.75 101 PHE A N 1
ATOM 815 C CA . PHE A 1 101 ? -10.916 2.660 19.456 1.00 94.75 101 PHE A CA 1
ATOM 816 C C . PHE A 1 101 ? -10.289 1.348 18.963 1.00 94.75 101 PHE A C 1
ATOM 818 O O . PHE A 1 101 ? -9.105 1.324 18.648 1.00 94.75 101 PHE A O 1
ATOM 825 N N . ALA A 1 102 ? -11.092 0.290 18.806 1.00 94.75 102 ALA A N 1
ATOM 826 C CA . ALA A 1 102 ? -10.620 -0.993 18.287 1.00 94.75 102 ALA A CA 1
ATOM 827 C C . ALA A 1 102 ? -10.085 -0.863 16.852 1.00 94.75 102 ALA A C 1
ATOM 829 O O . ALA A 1 102 ? -9.040 -1.420 16.527 1.00 94.75 102 ALA A O 1
ATOM 830 N N . GLN A 1 103 ? -10.766 -0.078 16.008 1.00 95.00 103 GLN A N 1
ATOM 831 C CA . GLN A 1 103 ? -10.315 0.194 14.640 1.00 95.00 103 GLN A CA 1
ATOM 832 C C . GLN A 1 103 ? -8.972 0.932 14.627 1.00 95.00 103 GLN A C 1
ATOM 834 O O . GLN A 1 103 ? -8.069 0.524 13.900 1.00 95.00 103 GLN A O 1
ATOM 839 N N . ALA A 1 104 ? -8.830 1.988 15.439 1.00 95.94 104 ALA A N 1
ATOM 840 C CA . ALA A 1 104 ? -7.587 2.751 15.547 1.00 95.94 104 ALA A CA 1
ATOM 841 C C . ALA A 1 104 ? -6.429 1.875 16.033 1.00 95.94 104 ALA A C 1
ATOM 843 O O . ALA A 1 104 ? -5.358 1.898 15.434 1.00 95.94 104 ALA A O 1
ATOM 844 N N . LEU A 1 105 ? -6.661 1.083 17.084 1.00 96.44 105 LEU A N 1
ATOM 845 C CA . LEU A 1 105 ? -5.653 0.202 17.660 1.00 96.44 105 LEU A CA 1
ATOM 846 C C . LEU A 1 105 ? -5.179 -0.834 16.636 1.00 96.44 105 LEU A C 1
ATOM 848 O O . LEU A 1 105 ? -3.983 -0.938 16.398 1.00 96.44 105 LEU A O 1
ATOM 852 N N . ALA A 1 106 ? -6.104 -1.529 15.968 1.00 95.81 106 ALA A N 1
ATOM 853 C CA . ALA A 1 106 ? -5.757 -2.543 14.976 1.00 95.81 106 ALA A CA 1
ATOM 854 C C . ALA A 1 106 ? -5.032 -1.954 13.754 1.00 95.81 106 ALA A C 1
ATOM 856 O O . ALA A 1 106 ? -4.029 -2.509 13.306 1.00 95.81 106 ALA A O 1
ATOM 857 N N . CYS A 1 107 ? -5.496 -0.810 13.234 1.00 95.56 107 CYS A N 1
ATOM 858 C CA . CYS A 1 107 ? -4.824 -0.135 12.119 1.00 95.56 107 CYS A CA 1
ATOM 859 C C . CYS A 1 107 ? -3.416 0.332 12.512 1.00 95.56 107 CYS A C 1
ATOM 861 O O . CYS A 1 107 ? -2.490 0.195 11.718 1.00 95.56 107 CYS A O 1
ATOM 863 N N . LEU A 1 108 ? -3.240 0.847 13.734 1.00 95.75 108 LEU A N 1
ATOM 864 C CA . LEU A 1 108 ? -1.938 1.267 14.249 1.00 95.75 108 LEU A CA 1
ATOM 865 C C . LEU A 1 108 ? -0.982 0.078 14.417 1.00 95.75 108 LEU A C 1
ATOM 867 O O . LEU A 1 108 ? 0.178 0.183 14.028 1.00 95.75 108 LEU A O 1
ATOM 871 N N . SER A 1 109 ? -1.467 -1.057 14.932 1.00 94.62 109 SER A N 1
ATOM 872 C CA . SER A 1 109 ? -0.671 -2.284 15.066 1.00 94.62 109 SER A CA 1
ATOM 873 C C . SER A 1 109 ? -0.118 -2.757 13.723 1.00 94.62 109 SER A C 1
ATOM 875 O O . SER A 1 109 ? 1.057 -3.095 13.635 1.00 94.62 109 SER A O 1
ATOM 877 N N . VAL A 1 110 ? -0.937 -2.737 12.667 1.00 94.31 110 VAL A N 1
ATOM 878 C CA . VAL A 1 110 ? -0.487 -3.109 11.316 1.00 94.31 110 VAL A CA 1
ATOM 879 C C . VAL A 1 110 ? 0.423 -2.038 10.715 1.00 94.31 110 VAL A C 1
ATOM 881 O O . VAL A 1 110 ? 1.401 -2.369 10.057 1.00 94.31 110 VAL A O 1
ATOM 884 N N . LEU A 1 111 ? 0.154 -0.752 10.957 1.00 93.12 111 LEU A N 1
ATOM 885 C CA . LEU A 1 111 ? 0.974 0.341 10.426 1.00 93.12 111 LEU A CA 1
ATOM 886 C C . LEU A 1 111 ? 2.423 0.283 10.933 1.00 93.12 111 LEU A C 1
ATOM 888 O O . LEU A 1 111 ? 3.338 0.533 10.147 1.00 93.12 111 LEU A O 1
ATOM 892 N N . VAL A 1 112 ? 2.608 -0.038 12.219 1.00 92.56 112 VAL A N 1
ATOM 893 C CA . VAL A 1 112 ? 3.915 -0.110 12.904 1.00 92.56 112 VAL A CA 1
ATOM 894 C C . VAL A 1 112 ? 4.528 -1.518 12.841 1.00 92.56 112 VAL A C 1
ATOM 896 O O . VAL A 1 112 ? 5.665 -1.720 13.261 1.00 92.56 112 VAL A O 1
ATOM 899 N N . SER A 1 113 ? 3.804 -2.496 12.292 1.00 88.06 113 SER A N 1
ATOM 900 C CA . SER A 1 113 ? 4.344 -3.829 12.034 1.00 88.06 113 SER A CA 1
ATOM 901 C C . SER A 1 113 ? 5.592 -3.751 11.149 1.00 88.06 113 SER A C 1
ATOM 903 O O . SER A 1 113 ? 5.666 -2.951 10.215 1.00 88.06 113 SER A O 1
ATOM 905 N N . SER A 1 114 ? 6.569 -4.608 11.445 1.00 69.44 114 SER A N 1
ATOM 906 C CA . SER A 1 114 ? 7.806 -4.756 10.670 1.00 69.44 114 SER A CA 1
ATOM 907 C C . SER A 1 114 ? 7.617 -5.507 9.348 1.00 69.44 114 SER A C 1
ATOM 909 O O . SER A 1 114 ? 8.567 -5.607 8.576 1.00 69.44 114 SER A O 1
ATOM 911 N N . TYR A 1 115 ? 6.425 -6.070 9.135 1.00 51.50 115 TYR A N 1
ATOM 912 C CA . TYR A 1 115 ? 6.028 -6.832 7.951 1.00 51.50 115 TYR A CA 1
ATOM 913 C C . TYR A 1 115 ? 5.188 -5.984 6.996 1.00 51.50 115 TYR A C 1
ATOM 915 O O . TYR A 1 115 ? 4.339 -5.205 7.493 1.00 51.50 115 TYR A O 1
#

pLDDT: mean 90.46, std 6.74, range [51.5, 96.44]

Radius of gyration: 16.9 Å; chains: 1; bounding box: 43×32×39 Å

Sequence (115 aa):
MKDFLRKNGLILAFAVGKFGLHYALYHPAYELHRDEYLYLDQANHLAWGFLEVPPAISIQAYVAQAMGNSFFWVKFWPVLFGALTVWLTGRIVIELGGGRFAQALACLSVLVSSY

Foldseek 3Di:
DVVVCVLQVLLLCLLVVLLVVVVVPDDPVDDDDPVLVVLLVLLVVQDCDDPVGGNVSVVQSVVCVVVPVDPCSSVVVVSNVLSVVSSVQLVVCVVVVHDPVSSNVRSVCSSPDPD